Protein AF-A0ABD3RZK3-F1 (afdb_monomer_lite)

Secondary structure (DSSP, 8-state):
-B-SGGGTTS-HHHHHHHHHHIIIII-TTSSPBPHHHHHHHHHHHHH-TT--S-----STTTT--

Foldseek 3Di:
DEDDCVCVPPDPVRVVVVQCCCQPPQAPQSHHHYPVLVVVVVVCQVPDPVDDPDDDDDSNCRVPD

Radius of gyration: 14.04 Å; chains: 1; bounding box: 22×28×41 Å

Sequence (65 aa):
MTDTDTYARMDATKKGRLYRNARREESPLGRIATPDDIADSVIYLITNCNVAGQVIVNDAGLGGV

Structure (mmCIF, N/CA/C/O backbone):
data_AF-A0ABD3RZK3-F1
#
_entry.id   AF-A0ABD3RZK3-F1
#
loop_
_atom_site.group_PDB
_atom_site.id
_atom_site.type_symbol
_atom_site.label_atom_id
_atom_site.label_alt_id
_atom_site.label_comp_id
_atom_site.label_asym_id
_atom_site.label_entity_id
_atom_site.label_seq_id
_atom_site.pdbx_PDB_ins_code
_atom_site.Cartn_x
_atom_site.Cartn_y
_atom_site.Cartn_z
_atom_site.occupancy
_atom_site.B_iso_or_equiv
_atom_site.auth_seq_id
_atom_site.auth_comp_id
_atom_site.auth_asym_id
_atom_site.auth_atom_id
_atom_site.pdbx_PDB_model_num
ATOM 1 N N . MET A 1 1 ? -0.456 2.946 5.414 1.00 87.50 1 MET A N 1
ATOM 2 C CA . MET A 1 1 ? -1.106 1.858 6.192 1.00 87.50 1 MET A CA 1
ATOM 3 C C . MET A 1 1 ? -2.217 1.258 5.345 1.00 87.50 1 MET A C 1
ATOM 5 O O . MET A 1 1 ? -3.026 2.033 4.845 1.00 87.50 1 MET A O 1
ATOM 9 N N . THR A 1 2 ? -2.282 -0.071 5.219 1.00 93.88 2 THR A N 1
ATOM 10 C CA . THR A 1 2 ? -3.244 -0.754 4.329 1.00 93.88 2 THR A CA 1
ATOM 11 C C . THR A 1 2 ? -3.952 -1.891 5.062 1.00 93.88 2 THR A C 1
ATOM 13 O O . THR A 1 2 ? -3.289 -2.704 5.712 1.00 93.88 2 THR A O 1
ATOM 16 N N . ASP A 1 3 ? -5.281 -1.966 4.977 1.00 94.62 3 ASP A N 1
ATOM 17 C CA . ASP A 1 3 ? -6.056 -3.047 5.596 1.00 94.62 3 ASP A CA 1
ATOM 18 C C . ASP A 1 3 ? -5.905 -4.339 4.793 1.00 94.62 3 ASP A C 1
ATOM 20 O O . ASP A 1 3 ? -6.411 -4.473 3.685 1.00 94.62 3 ASP A O 1
ATOM 24 N N . THR A 1 4 ? -5.137 -5.272 5.347 1.00 95.50 4 THR A N 1
ATOM 25 C CA . THR A 1 4 ? -4.797 -6.563 4.743 1.00 95.50 4 THR A CA 1
ATOM 26 C C . THR A 1 4 ? -4.691 -7.623 5.835 1.00 95.50 4 THR A C 1
ATOM 28 O O . THR A 1 4 ? -4.561 -7.317 7.029 1.00 95.50 4 THR A O 1
ATOM 31 N N . ASP A 1 5 ? -4.626 -8.885 5.417 1.00 96.19 5 ASP A N 1
ATOM 32 C CA . ASP A 1 5 ? -4.414 -10.030 6.309 1.00 96.19 5 ASP A CA 1
ATOM 33 C C . ASP A 1 5 ? -3.049 -10.031 7.010 1.00 96.19 5 ASP A C 1
ATOM 35 O O . ASP A 1 5 ? -2.848 -10.774 7.972 1.00 96.19 5 ASP A O 1
ATOM 39 N N . THR A 1 6 ? -2.137 -9.132 6.627 1.00 95.12 6 THR A N 1
ATOM 40 C CA . THR A 1 6 ? -0.898 -8.839 7.367 1.00 95.12 6 THR A CA 1
ATOM 41 C C . THR A 1 6 ? -1.165 -8.630 8.862 1.00 95.12 6 THR A C 1
ATOM 43 O O . THR A 1 6 ? -0.369 -9.032 9.710 1.00 95.12 6 THR A O 1
ATOM 46 N N . TYR A 1 7 ? -2.319 -8.046 9.203 1.00 93.69 7 TYR A N 1
ATOM 47 C CA . TYR A 1 7 ? -2.724 -7.760 10.579 1.00 93.69 7 TYR A CA 1
ATOM 48 C C . TYR A 1 7 ? -3.716 -8.782 11.157 1.00 93.69 7 TYR A C 1
ATOM 50 O O . TYR A 1 7 ? -4.236 -8.557 12.247 1.00 93.69 7 TYR A O 1
ATOM 58 N N . ALA A 1 8 ? -3.986 -9.902 10.478 1.00 93.81 8 ALA A N 1
ATOM 59 C CA . ALA A 1 8 ? -5.017 -10.868 10.884 1.00 93.81 8 ALA A CA 1
ATOM 60 C C . ALA A 1 8 ? -4.748 -11.512 12.253 1.00 93.81 8 ALA A C 1
ATOM 62 O O . ALA A 1 8 ? -5.676 -11.862 12.974 1.00 93.81 8 ALA A O 1
ATOM 63 N N . ARG A 1 9 ? -3.473 -11.646 12.636 1.00 96.50 9 ARG A N 1
ATOM 64 C CA . ARG A 1 9 ? -3.063 -12.196 13.942 1.00 96.50 9 ARG A CA 1
ATOM 65 C C . ARG A 1 9 ? -3.004 -11.149 15.056 1.00 96.50 9 ARG A C 1
ATOM 67 O O . ARG A 1 9 ? -2.628 -11.473 16.180 1.00 96.50 9 ARG A O 1
ATOM 74 N N . MET A 1 10 ? -3.307 -9.890 14.752 1.00 96.38 10 MET A N 1
ATOM 75 C CA . MET A 1 10 ? -3.327 -8.825 15.744 1.00 96.38 10 MET A CA 1
ATOM 76 C C . MET A 1 10 ? -4.640 -8.868 16.521 1.00 96.38 10 MET A C 1
ATOM 78 O O . MET A 1 10 ? -5.708 -8.998 15.930 1.00 96.38 10 MET A O 1
ATOM 82 N N . ASP A 1 11 ? -4.560 -8.696 17.842 1.00 97.25 11 ASP A N 1
ATOM 83 C CA . ASP A 1 11 ? -5.748 -8.474 18.666 1.00 97.25 11 ASP A CA 1
ATOM 84 C C . ASP A 1 11 ? -6.632 -7.362 18.069 1.00 97.25 11 ASP A C 1
ATOM 86 O O . ASP A 1 11 ? -6.132 -6.311 17.652 1.00 97.25 11 ASP A O 1
ATOM 90 N N . ALA A 1 12 ? -7.947 -7.580 18.051 1.00 94.38 12 ALA A N 1
ATOM 91 C CA . ALA A 1 12 ? -8.896 -6.692 17.385 1.00 94.38 12 ALA A CA 1
ATOM 92 C C . ALA A 1 12 ? -8.902 -5.274 17.981 1.00 94.38 12 ALA A C 1
ATOM 94 O O . ALA A 1 12 ? -9.007 -4.288 17.247 1.00 94.38 12 ALA A O 1
ATOM 95 N N . THR A 1 13 ? -8.727 -5.143 19.300 1.00 96.06 13 THR A N 1
ATOM 96 C CA . THR A 1 13 ? -8.663 -3.837 19.973 1.00 96.06 13 THR A CA 1
ATOM 97 C C . THR A 1 13 ? -7.390 -3.099 19.582 1.00 96.06 13 THR A C 1
ATOM 99 O O . THR A 1 13 ? -7.413 -1.892 19.310 1.00 96.06 13 THR A O 1
ATOM 102 N N . LYS A 1 14 ? -6.271 -3.825 19.506 1.00 96.25 14 LYS A N 1
ATOM 103 C CA . LYS A 1 14 ? -4.989 -3.284 19.049 1.00 96.25 14 LYS A CA 1
ATOM 104 C C . LYS A 1 14 ? -5.039 -2.876 17.573 1.00 96.25 14 LYS A C 1
ATOM 106 O O . LYS A 1 14 ? -4.640 -1.753 17.267 1.00 96.25 14 LYS A O 1
ATOM 111 N N . LYS A 1 15 ? -5.608 -3.710 16.693 1.00 95.12 15 LYS A N 1
ATOM 112 C CA . LYS A 1 15 ? -5.829 -3.400 15.265 1.00 95.12 15 LYS A CA 1
ATOM 113 C C . LYS A 1 15 ? -6.699 -2.150 15.108 1.00 95.12 15 LYS A C 1
ATOM 115 O O . LYS A 1 15 ? -6.334 -1.221 14.392 1.00 95.12 15 LYS A O 1
ATOM 120 N N . GLY A 1 16 ? -7.802 -2.069 15.853 1.00 93.94 16 GLY A N 1
ATOM 121 C CA . GLY A 1 16 ? -8.696 -0.912 15.830 1.00 93.94 16 GLY A CA 1
ATOM 122 C C . GLY A 1 16 ? -8.032 0.383 16.305 1.00 93.94 16 GLY A C 1
ATOM 123 O O . GLY A 1 16 ? -8.293 1.448 15.748 1.00 93.94 16 GLY A O 1
ATOM 124 N N . ARG A 1 17 ? -7.159 0.326 17.319 1.00 95.00 17 ARG A N 1
ATOM 125 C CA . ARG A 1 17 ? -6.376 1.494 17.759 1.00 95.00 17 ARG A CA 1
ATOM 126 C C . ARG A 1 17 ? -5.358 1.919 16.705 1.00 95.00 17 ARG A C 1
ATOM 128 O O . ARG A 1 17 ? -5.306 3.097 16.381 1.00 95.00 17 ARG A O 1
ATOM 135 N N . LEU A 1 18 ? -4.626 0.962 16.139 1.00 92.94 18 LEU A N 1
ATOM 136 C CA . LEU A 1 18 ? -3.646 1.210 15.084 1.00 92.94 18 LEU A CA 1
ATOM 137 C C . LEU A 1 18 ? -4.280 1.945 13.895 1.00 92.94 18 LEU A C 1
ATOM 139 O O . LEU A 1 18 ? -3.784 2.983 13.472 1.00 92.94 18 LEU A O 1
ATOM 143 N N . TYR A 1 19 ? -5.417 1.455 13.398 1.00 93.81 19 TYR A N 1
ATOM 144 C CA . TYR A 1 19 ? -6.101 2.063 12.252 1.00 93.81 19 TYR A CA 1
ATOM 145 C C . TYR A 1 19 ? -6.723 3.414 12.576 1.00 93.81 19 TYR A C 1
ATOM 147 O O . TYR A 1 19 ? -6.765 4.298 11.726 1.00 93.81 19 TYR A O 1
ATOM 155 N N . ARG A 1 20 ? -7.188 3.614 13.808 1.00 92.31 20 ARG A N 1
ATOM 156 C CA . ARG A 1 20 ? -7.701 4.916 14.237 1.00 92.31 20 ARG A CA 1
ATOM 157 C C . ARG A 1 20 ? -6.605 5.977 14.244 1.00 92.31 20 ARG A C 1
ATOM 159 O O . ARG A 1 20 ? -6.855 7.069 13.743 1.00 92.31 20 ARG A O 1
ATOM 166 N N . ASN A 1 21 ? -5.433 5.646 14.782 1.00 90.06 21 ASN A N 1
ATOM 167 C CA . ASN A 1 21 ? -4.296 6.561 14.853 1.00 90.06 21 ASN A CA 1
ATOM 168 C C . ASN A 1 21 ? -3.777 6.870 13.445 1.00 90.06 21 ASN A C 1
ATOM 170 O O . ASN A 1 21 ? -3.771 8.031 13.047 1.00 90.06 21 ASN A O 1
ATOM 174 N N . ALA A 1 22 ? -3.518 5.836 12.636 1.00 88.31 22 ALA A N 1
ATOM 175 C CA . ALA A 1 22 ? -3.080 6.008 11.251 1.00 88.31 22 ALA A CA 1
ATOM 176 C C . ALA A 1 22 ? -4.061 6.863 10.425 1.00 88.31 22 ALA A C 1
ATOM 178 O O . ALA A 1 22 ? -3.649 7.704 9.632 1.00 88.31 22 ALA A O 1
ATOM 179 N N . ARG A 1 23 ? -5.374 6.700 10.643 1.00 87.75 23 ARG A N 1
ATOM 180 C CA . ARG A 1 23 ? -6.412 7.488 9.967 1.00 87.75 23 ARG A CA 1
ATOM 181 C C . ARG A 1 23 ? -6.458 8.953 10.411 1.00 87.75 23 ARG A C 1
ATOM 183 O O . ARG A 1 23 ? -6.729 9.810 9.583 1.00 87.75 23 ARG A O 1
ATOM 190 N N . ARG A 1 24 ? -6.349 9.230 11.713 1.00 83.12 24 ARG A N 1
ATOM 191 C CA . ARG A 1 24 ? -6.593 10.575 12.269 1.00 83.12 24 ARG A CA 1
ATOM 192 C C . ARG A 1 24 ? -5.348 11.442 12.347 1.00 83.12 24 ARG A C 1
ATOM 194 O O . ARG A 1 24 ? -5.471 12.652 12.222 1.00 83.12 24 ARG A O 1
ATOM 201 N N . GLU A 1 25 ? -4.214 10.833 12.650 1.00 78.69 25 GLU A N 1
ATOM 202 C CA . GLU A 1 25 ? -3.018 11.547 13.100 1.00 78.69 25 GLU A CA 1
ATOM 203 C C . GLU A 1 25 ? -1.925 11.539 12.034 1.00 78.69 25 GLU A C 1
ATOM 205 O O . GLU A 1 25 ? -1.155 12.488 11.950 1.00 78.69 25 GLU A O 1
ATOM 210 N N . GLU A 1 26 ? -1.877 10.493 11.207 1.00 79.88 26 GLU A N 1
ATOM 211 C CA . GLU A 1 26 ? -0.727 10.241 10.334 1.00 79.88 26 GLU A CA 1
ATOM 212 C C . GLU A 1 26 ? -1.049 10.366 8.841 1.00 79.88 26 GLU A C 1
ATOM 214 O O . GLU A 1 26 ? -0.176 10.724 8.061 1.00 79.88 26 GLU A O 1
ATOM 219 N N . SER A 1 27 ? -2.285 10.077 8.419 1.00 86.75 27 SER A N 1
ATOM 220 C CA . SER A 1 27 ? -2.679 10.138 7.009 1.00 86.75 27 SER A CA 1
ATOM 221 C C . SER A 1 27 ? -3.449 11.423 6.682 1.00 86.75 27 SER A C 1
ATOM 223 O O . SER A 1 27 ? -4.604 11.557 7.101 1.00 86.75 27 SER A O 1
ATOM 225 N N . PRO A 1 28 ? -2.889 12.318 5.844 1.00 90.56 28 PRO A N 1
ATOM 226 C CA . PRO A 1 28 ? -3.623 13.446 5.272 1.00 90.56 28 PRO A CA 1
ATOM 227 C C . PRO A 1 28 ? -4.938 13.069 4.576 1.00 90.56 28 PRO A C 1
ATOM 229 O O . PRO A 1 28 ? -5.894 13.840 4.620 1.00 90.56 28 PRO A O 1
ATOM 232 N N . LEU A 1 29 ? -5.032 11.879 3.969 1.00 91.12 29 LEU A N 1
ATOM 233 C CA . LEU A 1 29 ? -6.272 11.422 3.325 1.00 91.12 29 LEU A CA 1
ATOM 234 C C . LEU A 1 29 ? -7.379 11.037 4.316 1.00 91.12 29 LEU A C 1
ATOM 236 O O . LEU A 1 29 ? -8.512 10.784 3.899 1.00 91.12 29 LEU A O 1
ATOM 240 N N . GLY A 1 30 ? -7.089 10.952 5.616 1.00 91.44 30 GLY A N 1
ATOM 241 C CA . GLY A 1 30 ? -8.109 10.717 6.633 1.00 91.44 30 GLY A CA 1
ATOM 242 C C . GLY A 1 30 ? -8.811 9.361 6.512 1.00 91.44 30 GLY A C 1
ATOM 243 O O . GLY A 1 30 ? -9.935 9.206 7.007 1.00 91.44 30 GLY A O 1
ATOM 244 N N . ARG A 1 31 ? -8.190 8.370 5.853 1.00 92.50 31 ARG A N 1
ATOM 245 C CA . ARG A 1 31 ? -8.700 6.997 5.671 1.00 92.50 31 ARG A CA 1
ATOM 246 C C . ARG A 1 31 ? -7.567 5.968 5.689 1.00 92.50 31 ARG A C 1
ATOM 248 O O . ARG A 1 31 ? -6.412 6.310 5.477 1.00 92.50 31 ARG A O 1
ATOM 255 N N . ILE A 1 32 ? -7.915 4.703 5.919 1.00 93.62 32 ILE A N 1
ATOM 256 C CA . ILE A 1 32 ? -6.999 3.572 5.710 1.00 93.62 32 ILE A CA 1
ATOM 257 C C . ILE A 1 32 ? -7.092 3.136 4.247 1.00 93.62 32 ILE A C 1
ATOM 259 O O . ILE A 1 32 ? -8.185 3.156 3.672 1.00 93.62 32 ILE A O 1
ATOM 263 N N . ALA A 1 33 ? -5.954 2.787 3.647 1.00 94.19 33 ALA A N 1
ATOM 264 C CA . ALA A 1 33 ? -5.924 2.252 2.293 1.00 94.19 33 ALA A CA 1
ATOM 265 C C . ALA A 1 33 ? -6.475 0.819 2.262 1.00 94.19 33 ALA A C 1
ATOM 267 O O . ALA A 1 33 ? -6.271 0.046 3.204 1.00 94.19 33 ALA A O 1
ATOM 268 N N . THR A 1 34 ? -7.152 0.457 1.182 1.00 95.62 34 THR A N 1
ATOM 269 C CA . THR A 1 34 ? -7.543 -0.920 0.873 1.00 95.62 34 THR A CA 1
ATOM 270 C C . THR A 1 34 ? -6.444 -1.596 0.044 1.00 95.62 34 THR A C 1
ATOM 272 O O . THR A 1 34 ? -5.548 -0.920 -0.470 1.00 95.62 34 THR A O 1
ATOM 275 N N . PRO A 1 35 ? -6.474 -2.930 -0.112 1.00 97.00 35 PRO A N 1
ATOM 276 C CA . PRO A 1 35 ? -5.555 -3.617 -1.016 1.00 97.00 35 PRO A CA 1
ATOM 277 C C . PRO A 1 35 ? -5.653 -3.101 -2.460 1.00 97.00 35 PRO A C 1
ATOM 279 O O . PRO A 1 35 ? -4.631 -2.997 -3.138 1.00 97.00 35 PRO A O 1
ATOM 282 N N . ASP A 1 36 ? -6.856 -2.719 -2.895 1.00 97.50 36 ASP A N 1
ATOM 283 C CA . ASP A 1 36 ? -7.115 -2.221 -4.249 1.00 97.50 36 ASP A CA 1
ATOM 284 C C . ASP A 1 36 ? -6.386 -0.899 -4.531 1.00 97.50 36 ASP A C 1
ATOM 286 O O . ASP A 1 36 ? -5.808 -0.744 -5.603 1.00 97.50 36 ASP A O 1
ATOM 290 N N . ASP A 1 37 ? -6.284 0.001 -3.541 1.00 96.38 37 ASP A N 1
ATOM 291 C CA . ASP A 1 37 ? -5.519 1.252 -3.685 1.00 96.38 37 ASP A CA 1
ATOM 292 C C . ASP A 1 37 ? -4.049 0.989 -4.076 1.00 96.38 37 ASP A C 1
ATOM 294 O O . ASP A 1 37 ? -3.440 1.753 -4.829 1.00 96.38 37 ASP A O 1
ATOM 298 N N . ILE A 1 38 ? -3.459 -0.094 -3.555 1.00 96.56 38 ILE A N 1
ATOM 299 C CA . ILE A 1 38 ? -2.088 -0.508 -3.881 1.00 96.56 38 ILE A CA 1
ATOM 300 C C . ILE A 1 38 ? -2.049 -1.210 -5.242 1.00 96.56 38 ILE A C 1
ATOM 302 O O . ILE A 1 38 ? -1.141 -0.954 -6.037 1.00 96.56 38 ILE A O 1
ATOM 306 N N . ALA A 1 39 ? -3.030 -2.071 -5.526 1.00 97.62 39 ALA A N 1
ATOM 3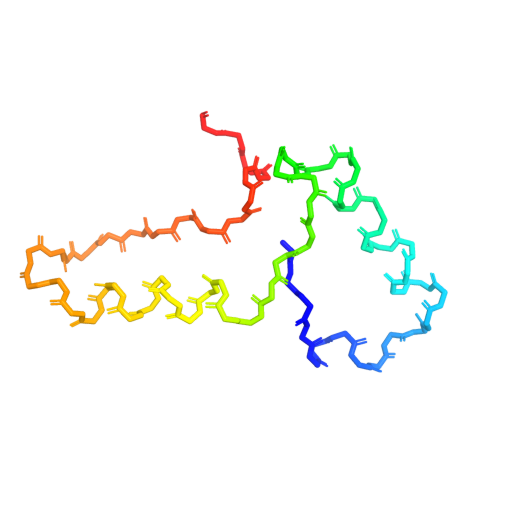07 C CA . ALA A 1 39 ? -3.126 -2.794 -6.791 1.00 97.62 39 ALA A CA 1
ATOM 308 C C . ALA A 1 39 ? -3.205 -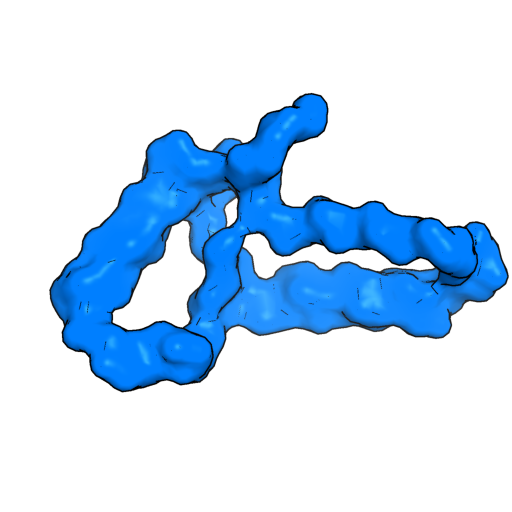1.838 -7.991 1.00 97.62 39 ALA A C 1
ATOM 310 O O . ALA A 1 39 ? -2.480 -2.033 -8.966 1.00 97.62 39 ALA A O 1
ATOM 311 N N . ASP A 1 40 ? -3.977 -0.756 -7.888 1.00 98.19 40 ASP A N 1
ATOM 312 C CA . ASP A 1 40 ? -4.088 0.264 -8.936 1.00 98.19 40 ASP A CA 1
ATOM 313 C C . ASP A 1 40 ? -2.736 0.916 -9.263 1.00 98.19 40 ASP A C 1
ATOM 315 O O . ASP A 1 40 ? -2.414 1.160 -10.429 1.00 98.19 40 ASP A O 1
ATOM 319 N N . SER A 1 41 ? -1.884 1.131 -8.253 1.00 97.31 41 SER A N 1
ATOM 320 C CA . SER A 1 41 ? -0.530 1.672 -8.458 1.00 97.31 41 SER A CA 1
ATOM 321 C C . SER A 1 41 ? 0.379 0.689 -9.199 1.00 97.31 41 SER A C 1
ATOM 323 O O . SER A 1 41 ? 1.173 1.088 -10.052 1.00 97.31 41 SER A O 1
ATOM 325 N N . VAL A 1 42 ? 0.252 -0.606 -8.899 1.00 97.62 42 VAL A N 1
ATOM 326 C CA . VAL A 1 42 ? 0.989 -1.671 -9.595 1.00 97.62 42 VAL A CA 1
ATOM 327 C C . VAL A 1 42 ? 0.514 -1.792 -11.043 1.00 97.62 42 VAL A C 1
ATOM 329 O O . VAL A 1 42 ? 1.340 -1.869 -11.951 1.00 97.62 42 VAL A O 1
ATOM 332 N N . ILE A 1 43 ? -0.800 -1.745 -11.279 1.00 98.12 43 ILE A N 1
ATOM 333 C CA . ILE A 1 43 ? -1.386 -1.755 -12.626 1.00 98.12 43 ILE A CA 1
ATOM 334 C C . ILE A 1 43 ? -0.876 -0.561 -13.435 1.00 98.12 43 ILE A C 1
ATOM 336 O O . ILE A 1 43 ? -0.445 -0.739 -14.575 1.00 98.12 43 ILE A O 1
ATOM 340 N N . TYR A 1 44 ? -0.853 0.642 -12.856 1.00 97.50 44 TYR A N 1
ATOM 341 C CA . TYR A 1 44 ? -0.284 1.821 -13.512 1.00 97.50 44 TYR A CA 1
ATOM 342 C C . TYR A 1 44 ? 1.179 1.601 -13.929 1.00 97.50 44 TYR A C 1
ATOM 344 O O . TYR A 1 44 ? 1.540 1.866 -15.076 1.00 97.50 44 TYR A O 1
ATOM 352 N N . LEU A 1 45 ? 2.016 1.066 -13.034 1.00 96.81 45 LEU A N 1
ATOM 353 C CA . LEU A 1 45 ? 3.428 0.807 -13.334 1.00 96.81 45 LEU A CA 1
ATOM 354 C C . LEU A 1 45 ? 3.622 -0.230 -14.443 1.00 96.81 45 LEU A C 1
ATOM 356 O O . LEU A 1 45 ? 4.499 -0.061 -15.283 1.00 96.81 45 LEU A O 1
ATOM 360 N N . ILE A 1 46 ? 2.810 -1.288 -14.468 1.00 97.25 46 ILE A N 1
ATOM 361 C CA . ILE A 1 46 ? 2.911 -2.345 -15.486 1.00 97.25 46 ILE A CA 1
ATOM 362 C C . ILE A 1 46 ? 2.412 -1.858 -16.854 1.00 97.25 46 ILE A C 1
ATOM 364 O O . ILE A 1 46 ? 2.902 -2.305 -17.889 1.00 97.25 46 ILE A O 1
ATOM 368 N N . THR A 1 47 ? 1.429 -0.958 -16.875 1.00 97.44 47 THR A N 1
ATOM 369 C CA . THR A 1 47 ? 0.782 -0.501 -18.116 1.00 97.44 47 THR A CA 1
ATOM 370 C C . THR A 1 47 ? 1.480 0.697 -18.759 1.00 97.44 47 THR A C 1
ATOM 372 O O . THR A 1 47 ? 1.337 0.911 -19.964 1.00 97.44 47 THR A O 1
ATOM 375 N N . ASN A 1 48 ? 2.253 1.477 -17.999 1.00 97.19 48 ASN A N 1
ATOM 376 C CA . ASN A 1 48 ? 2.900 2.678 -18.511 1.00 97.19 48 ASN A CA 1
ATOM 377 C C . ASN A 1 48 ? 4.284 2.386 -19.117 1.00 97.19 48 ASN A C 1
ATOM 379 O O . ASN A 1 48 ? 5.291 2.317 -18.415 1.00 97.19 48 AS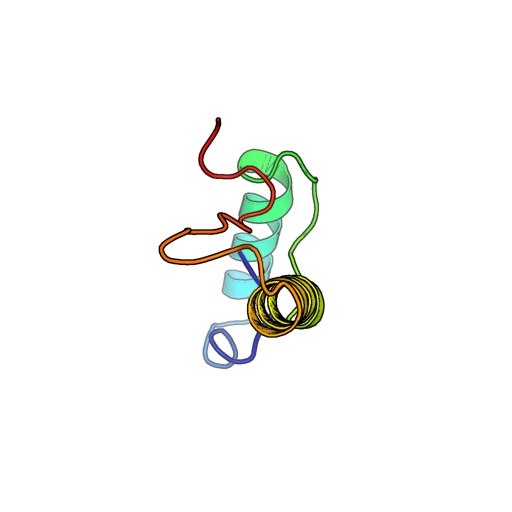N A O 1
ATOM 383 N N . CYS A 1 49 ? 4.351 2.306 -20.448 1.00 97.06 49 CYS A N 1
ATOM 384 C CA . CYS A 1 49 ? 5.593 2.048 -21.186 1.00 97.06 49 CYS A CA 1
ATOM 385 C C . CYS A 1 49 ? 6.654 3.161 -21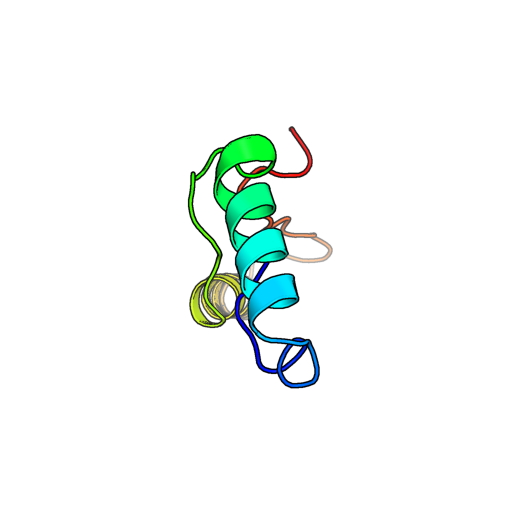.089 1.00 97.06 49 CYS A C 1
ATOM 387 O O . CYS A 1 49 ? 7.793 2.943 -21.494 1.00 97.06 49 CYS A O 1
ATOM 389 N N . ASN A 1 50 ? 6.303 4.333 -20.554 1.00 97.69 50 ASN A N 1
ATOM 390 C CA . ASN A 1 50 ? 7.215 5.467 -20.398 1.00 97.69 50 ASN A CA 1
ATOM 391 C C . ASN A 1 50 ? 7.762 5.608 -18.967 1.00 97.69 50 ASN A C 1
ATOM 393 O O . ASN A 1 50 ? 8.448 6.586 -18.671 1.00 97.69 50 ASN A O 1
ATOM 397 N N . VAL A 1 51 ? 7.464 4.667 -18.066 1.00 97.00 51 VAL A N 1
ATOM 398 C CA . VAL A 1 51 ? 7.933 4.689 -16.675 1.00 97.00 51 VAL A CA 1
ATOM 399 C C . VAL A 1 51 ? 8.880 3.517 -16.434 1.00 97.00 51 VAL A C 1
ATOM 401 O O . VAL A 1 51 ? 8.487 2.358 -16.489 1.00 97.00 51 VAL A O 1
ATOM 404 N N . ALA A 1 52 ? 10.140 3.822 -16.125 1.00 95.75 52 ALA A N 1
ATOM 405 C CA . ALA A 1 52 ? 11.148 2.839 -15.739 1.00 95.75 52 ALA A CA 1
ATOM 406 C C . ALA A 1 52 ? 12.063 3.407 -14.645 1.00 95.75 52 ALA A C 1
ATOM 408 O O . ALA A 1 52 ? 12.351 4.604 -14.624 1.00 95.75 52 ALA A O 1
ATOM 409 N N . GLY A 1 53 ? 12.506 2.550 -13.717 1.00 96.12 53 GLY A N 1
ATOM 410 C CA . GLY A 1 53 ? 13.395 2.941 -12.613 1.00 96.12 53 GLY A CA 1
ATOM 411 C C . GLY A 1 53 ? 12.775 3.906 -11.592 1.00 96.12 53 GLY A C 1
ATOM 412 O O . GLY A 1 53 ? 13.506 4.519 -10.819 1.00 96.12 53 GLY A O 1
ATOM 413 N N . GLN A 1 54 ? 11.450 4.067 -11.600 1.00 96.81 54 GLN A N 1
ATOM 414 C CA . GLN A 1 54 ? 10.729 4.966 -10.699 1.00 96.81 54 GLN A CA 1
ATOM 415 C C . GLN A 1 54 ? 10.196 4.240 -9.464 1.00 96.81 54 GLN A C 1
ATOM 417 O O . GLN A 1 54 ? 9.927 3.039 -9.495 1.00 96.81 54 GLN A O 1
ATOM 422 N N . VAL A 1 55 ? 9.988 5.008 -8.395 1.00 95.12 55 VAL A N 1
ATOM 423 C CA . VAL A 1 55 ? 9.319 4.570 -7.166 1.00 95.12 55 VAL A CA 1
ATOM 424 C C . VAL A 1 55 ? 8.040 5.379 -7.003 1.00 95.12 55 VAL A C 1
ATOM 426 O O . VAL A 1 55 ? 8.075 6.606 -7.053 1.00 95.12 55 VAL A O 1
ATOM 429 N N . ILE A 1 56 ? 6.917 4.696 -6.785 1.00 93.69 56 ILE A N 1
ATOM 430 C CA . ILE A 1 56 ? 5.655 5.338 -6.409 1.00 93.69 56 ILE A CA 1
ATOM 431 C C . ILE A 1 56 ? 5.477 5.191 -4.905 1.00 93.69 56 ILE A C 1
ATOM 433 O O . ILE A 1 56 ? 5.392 4.077 -4.387 1.00 93.69 56 ILE A O 1
ATOM 437 N N . VAL A 1 57 ? 5.396 6.324 -4.212 1.00 94.19 57 VAL A N 1
ATOM 438 C CA . VAL A 1 57 ? 5.003 6.366 -2.804 1.00 94.19 57 VAL A CA 1
ATOM 439 C C . VAL A 1 57 ? 3.481 6.437 -2.747 1.00 94.19 57 VAL A C 1
ATOM 441 O O . VAL A 1 57 ? 2.885 7.457 -3.080 1.00 94.19 57 VAL A O 1
ATOM 444 N N . ASN A 1 58 ? 2.856 5.331 -2.345 1.00 94.06 58 ASN A N 1
ATOM 445 C CA . ASN A 1 58 ? 1.421 5.255 -2.094 1.00 94.06 58 ASN A CA 1
ATOM 446 C C . ASN A 1 58 ? 1.178 4.941 -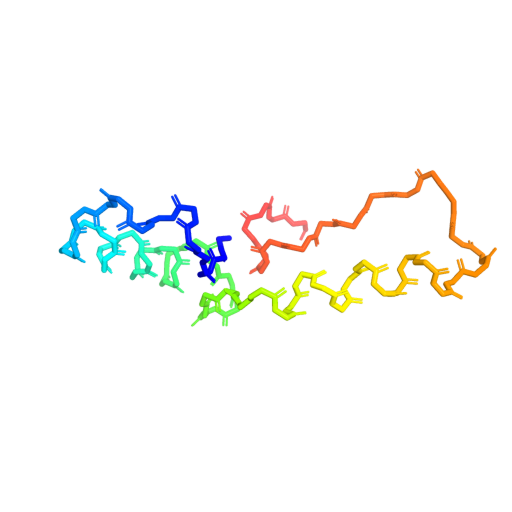0.616 1.00 94.06 58 ASN A C 1
ATOM 448 O O . ASN A 1 58 ? 0.984 3.794 -0.211 1.00 94.06 58 ASN A O 1
ATOM 452 N N . ASP A 1 59 ? 1.268 5.978 0.206 1.00 91.69 59 ASP A N 1
ATOM 453 C CA . ASP A 1 59 ? 1.188 5.882 1.661 1.00 91.69 59 ASP A CA 1
ATOM 454 C C . ASP A 1 59 ? 0.079 6.758 2.255 1.00 91.69 59 ASP A C 1
ATOM 456 O O . ASP A 1 59 ? -0.003 6.904 3.472 1.00 91.69 59 ASP A O 1
ATOM 460 N N . ALA A 1 60 ? -0.795 7.315 1.412 1.00 90.12 60 ALA A N 1
ATOM 461 C CA . ALA A 1 60 ? -1.841 8.254 1.804 1.00 90.12 60 ALA A CA 1
ATOM 462 C C . ALA A 1 60 ? -1.321 9.562 2.441 1.00 90.12 60 ALA A C 1
ATOM 464 O O . ALA A 1 60 ? -2.045 10.176 3.233 1.00 90.12 60 ALA A O 1
ATOM 465 N N . GLY A 1 61 ? -0.100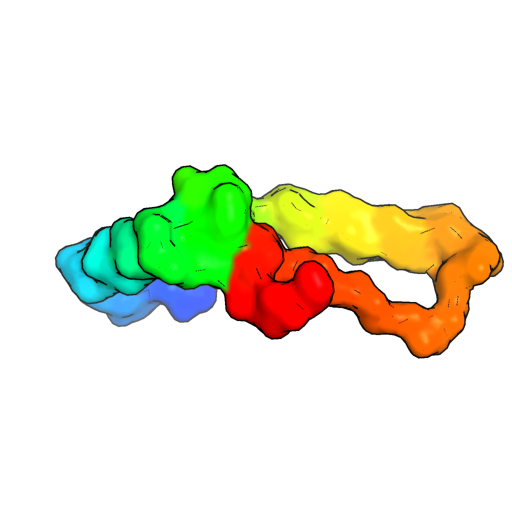 9.984 2.085 1.00 87.94 61 GLY A N 1
ATOM 466 C CA . GLY A 1 61 ? 0.528 11.243 2.501 1.00 87.94 61 GLY A CA 1
ATOM 467 C C . GLY A 1 61 ? 1.320 11.159 3.809 1.00 87.94 61 GLY A C 1
ATOM 468 O O . GLY A 1 61 ? 1.654 12.194 4.377 1.00 87.94 61 GLY A O 1
ATOM 469 N N . LEU A 1 62 ? 1.596 9.948 4.296 1.00 84.06 62 LEU A N 1
ATOM 470 C CA . LEU A 1 62 ? 2.273 9.683 5.572 1.00 84.06 62 LEU A CA 1
ATOM 471 C C . LEU A 1 62 ? 3.706 10.245 5.615 1.00 84.06 62 LEU A C 1
ATOM 473 O O . LEU A 1 62 ? 4.150 10.730 6.651 1.00 84.06 62 LEU A O 1
ATOM 477 N N . GLY A 1 63 ? 4.430 10.174 4.497 1.00 72.19 63 GLY A N 1
ATOM 478 C CA . GLY A 1 63 ? 5.834 10.566 4.399 1.00 72.19 63 GLY A CA 1
ATOM 479 C C . GLY A 1 63 ? 6.100 12.065 4.262 1.00 72.19 63 GLY A C 1
ATOM 480 O O . GLY A 1 63 ? 7.260 12.440 4.378 1.00 72.19 63 GLY A O 1
ATOM 481 N N . GLY A 1 64 ? 5.070 12.894 4.034 1.00 64.31 64 GLY A N 1
ATOM 482 C CA . GLY A 1 64 ? 5.202 14.340 3.810 1.00 64.31 64 GLY A CA 1
ATOM 483 C C . GLY A 1 64 ? 6.171 14.695 2.672 1.00 64.31 64 GLY A C 1
ATOM 484 O O . GLY A 1 64 ? 7.373 14.807 2.890 1.00 64.31 64 GLY A O 1
ATOM 485 N N . VAL A 1 65 ? 5.647 14.910 1.464 1.00 52.91 65 VAL A N 1
ATOM 486 C CA . VAL A 1 65 ? 6.372 15.578 0.364 1.00 52.91 65 VAL A CA 1
ATOM 487 C C . VAL A 1 65 ? 5.921 17.020 0.222 1.00 52.91 65 VAL A C 1
ATOM 489 O O . VAL A 1 65 ? 4.702 17.263 0.377 1.00 52.91 65 VAL A O 1
#

Organism: NCBI:txid382380

pLDDT: mean 92.26, std 7.87, range [52.91, 98.19]

InterPro domains:
  IPR036291 NAD(P)-binding domain superfamily [SSF51735] (15-62)